Protein AF-L1LER2-F1 (afdb_monomer_lite)

Sequence (159 aa):
MSTLLSIFVILKSCSCINPGQDPVTRKNVEQKVKEQAPLRLEEPGTCLYPRTPVTMDVLNLDPYWFEAKNLRSGLIDPKPDCFVLKVVCGNDTLWESVNGWECTHAFFHCSEMRKLVVIGVERAKRGFYKALLKQQGERWKEIPMINVDTLAFEIDREQ

Foldseek 3Di:
DDPPPPPPPPPVPPPPDDDDDDDDDDDDDPDDDDPDDDDDDDDPDDPPAAAAEDEAALQDGDPVFWDFPDSAWTKIAGDPRHWYQWYHHVPRTPDGDDPQKTFGIKTWHDDPFKIKIKTWIDDDPDIDIWIWMDGVPGDIDTDDPVCRVVVNVVRVVRD

Secondary structure (DSSP, 8-state):
-----------------------------------PPP----------SPPEEEEEETTS--TTTEEES-SSEEEEEE-TTEEEEEEEETTEEEEE--TT-EEEEEEEEE-SSEEEEEEEEEETTEEEEEEEEEETTSPPEEE-GGGHHHHHHHHHTT-

Structure (mmCIF, N/CA/C/O backbone):
data_AF-L1LER2-F1
#
_entry.id   AF-L1LER2-F1
#
loop_
_atom_site.group_PDB
_atom_site.id
_atom_site.type_symbol
_atom_site.label_atom_id
_atom_site.label_alt_id
_atom_site.label_comp_id
_atom_site.label_asym_id
_atom_site.label_entity_id
_atom_site.label_seq_id
_atom_site.pdbx_PDB_ins_code
_atom_site.Cartn_x
_atom_site.Cartn_y
_atom_site.Cartn_z
_atom_site.occupancy
_atom_site.B_iso_or_equiv
_atom_site.auth_seq_id
_atom_site.auth_comp_id
_atom_site.auth_asym_id
_atom_site.auth_atom_id
_atom_site.pdbx_PDB_model_num
ATOM 1 N N . MET A 1 1 ? 6.893 2.617 28.656 1.00 38.22 1 MET A N 1
ATOM 2 C CA . MET A 1 1 ? 7.771 3.624 28.024 1.00 38.22 1 MET A CA 1
ATOM 3 C C . MET A 1 1 ? 7.503 3.546 26.534 1.00 38.22 1 MET A C 1
ATOM 5 O O . MET A 1 1 ? 7.841 2.536 25.939 1.00 38.22 1 MET A O 1
ATOM 9 N N . SER A 1 2 ? 6.766 4.512 25.985 1.00 37.44 2 SER A N 1
ATOM 10 C CA . SER A 1 2 ? 6.355 4.503 24.578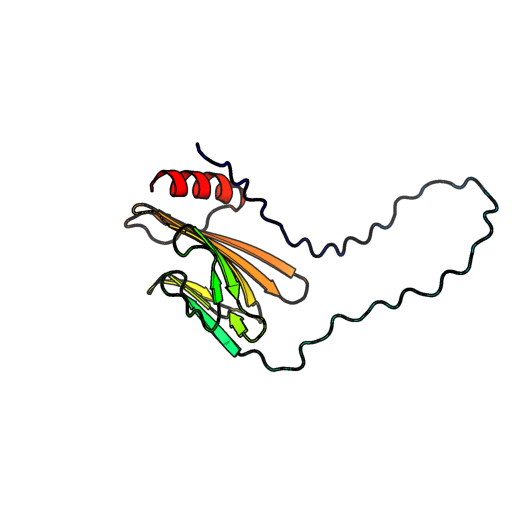 1.00 37.44 2 SER A CA 1
ATOM 11 C C . SER A 1 2 ? 7.450 5.168 23.752 1.00 37.44 2 SER A C 1
ATOM 13 O O . SER A 1 2 ? 7.681 6.371 23.881 1.00 37.44 2 SER A O 1
ATOM 15 N N . THR A 1 3 ? 8.194 4.379 22.986 1.00 46.62 3 THR A N 1
ATOM 16 C CA . THR A 1 3 ? 9.132 4.881 21.985 1.00 46.62 3 THR A CA 1
ATOM 17 C C . THR A 1 3 ? 8.312 5.551 20.889 1.00 46.62 3 THR A C 1
ATOM 19 O O . THR A 1 3 ? 7.648 4.875 20.111 1.00 46.62 3 THR A O 1
ATOM 22 N N . LEU A 1 4 ? 8.339 6.886 20.850 1.00 40.03 4 LEU A N 1
ATOM 23 C CA . LEU A 1 4 ? 7.879 7.689 19.719 1.00 40.03 4 LEU A CA 1
ATOM 24 C C . LEU A 1 4 ? 8.687 7.275 18.481 1.00 40.03 4 LEU A C 1
ATOM 26 O O . LEU A 1 4 ? 9.753 7.825 18.209 1.00 40.03 4 LEU A O 1
ATOM 30 N N . LEU A 1 5 ? 8.203 6.273 17.743 1.00 43.12 5 LEU A N 1
ATOM 31 C CA . LEU A 1 5 ? 8.598 6.081 16.357 1.00 43.12 5 LEU A CA 1
ATOM 32 C C . LEU A 1 5 ? 7.976 7.249 15.594 1.00 43.12 5 LEU A C 1
ATOM 34 O O . LEU A 1 5 ? 6.832 7.183 15.154 1.00 43.12 5 LEU A O 1
ATOM 38 N N . SER A 1 6 ? 8.720 8.350 15.470 1.00 41.28 6 SER A N 1
ATOM 39 C CA . SER A 1 6 ? 8.474 9.285 14.382 1.00 41.28 6 SER A CA 1
ATOM 40 C C . SER A 1 6 ? 8.514 8.456 13.108 1.00 41.28 6 SER A C 1
ATOM 42 O O . SER A 1 6 ? 9.582 7.972 12.722 1.00 41.28 6 SER A O 1
ATOM 44 N N . ILE A 1 7 ? 7.353 8.262 12.483 1.00 48.25 7 ILE A N 1
ATOM 45 C CA . ILE A 1 7 ? 7.252 7.813 11.102 1.00 48.25 7 ILE A CA 1
ATOM 46 C C . ILE A 1 7 ? 7.857 8.958 10.292 1.00 48.25 7 ILE A C 1
ATOM 48 O O . ILE A 1 7 ? 7.176 9.827 9.762 1.00 48.25 7 ILE A O 1
ATOM 52 N N . PHE A 1 8 ? 9.188 9.004 10.239 1.00 41.62 8 PHE A N 1
ATOM 53 C CA . PHE A 1 8 ? 9.858 9.563 9.092 1.00 41.62 8 PHE A CA 1
ATOM 54 C C . PHE A 1 8 ? 9.413 8.654 7.961 1.00 41.62 8 PHE A C 1
ATOM 56 O O . PHE A 1 8 ? 10.000 7.596 7.725 1.00 41.62 8 PHE A O 1
ATOM 63 N N . VAL A 1 9 ? 8.338 9.053 7.282 1.00 44.91 9 VAL A N 1
ATOM 64 C CA . VAL A 1 9 ? 8.204 8.756 5.869 1.00 44.91 9 VAL A CA 1
ATOM 65 C C . VAL A 1 9 ? 9.490 9.324 5.296 1.00 44.91 9 VAL A C 1
ATOM 67 O O . VAL A 1 9 ? 9.610 10.521 5.037 1.00 44.91 9 VAL A O 1
ATOM 70 N N . ILE A 1 10 ? 10.515 8.475 5.205 1.00 45.03 10 ILE A N 1
ATOM 71 C CA . ILE A 1 10 ? 11.624 8.707 4.309 1.00 45.03 10 ILE A CA 1
ATOM 72 C C . ILE A 1 10 ? 10.927 8.609 2.966 1.00 45.03 10 ILE A C 1
ATOM 74 O O . ILE A 1 10 ? 10.865 7.548 2.351 1.00 45.03 10 ILE A O 1
ATOM 78 N N . LEU A 1 11 ? 10.320 9.725 2.551 1.00 41.91 11 LEU A N 1
ATOM 79 C CA . LEU A 1 11 ? 10.159 10.034 1.158 1.00 41.91 11 LEU A CA 1
ATOM 80 C C . LEU A 1 11 ? 11.560 9.764 0.644 1.00 41.91 11 LEU A C 1
ATOM 82 O O . LEU A 1 11 ? 12.496 10.500 0.964 1.00 41.91 11 LEU A O 1
ATOM 86 N N . LYS A 1 12 ? 11.732 8.640 -0.051 1.00 42.88 12 LYS A N 1
ATOM 87 C CA . LYS A 1 12 ? 12.837 8.469 -0.974 1.00 42.88 12 LYS A CA 1
ATOM 88 C C . LYS A 1 12 ? 12.586 9.566 -1.998 1.00 42.88 12 LYS A C 1
ATOM 90 O O . LYS A 1 12 ? 11.993 9.357 -3.048 1.00 42.88 12 LYS A O 1
ATOM 95 N N . SER A 1 13 ? 12.942 10.790 -1.632 1.00 36.41 13 SER A N 1
ATOM 96 C CA . SER A 1 13 ? 13.083 11.899 -2.528 1.00 36.41 13 SER A CA 1
ATOM 97 C C . SER A 1 13 ? 14.235 11.457 -3.405 1.00 36.41 13 SER A C 1
ATOM 99 O O . SER A 1 13 ? 15.410 11.629 -3.075 1.00 36.41 13 SER A O 1
ATOM 101 N N . CYS A 1 14 ? 13.890 10.807 -4.517 1.00 37.47 14 CYS A N 1
ATOM 102 C CA . CYS A 1 14 ? 14.722 10.821 -5.702 1.00 37.47 14 CYS A CA 1
ATOM 103 C C . CYS A 1 14 ? 14.949 12.301 -6.002 1.00 37.47 14 CYS A C 1
ATOM 105 O O . CYS A 1 14 ? 14.143 12.973 -6.642 1.00 37.47 14 CYS A O 1
ATOM 107 N N . SER A 1 15 ? 16.007 12.833 -5.401 1.00 37.62 15 SER A N 1
ATOM 108 C CA . SER A 1 15 ? 16.349 14.239 -5.400 1.00 37.62 15 SER A CA 1
ATOM 109 C C . SER A 1 15 ? 17.008 14.521 -6.736 1.00 37.62 15 SER A C 1
ATOM 111 O O . SER A 1 15 ? 18.217 14.678 -6.826 1.00 37.62 15 SER A O 1
ATOM 113 N N . CYS A 1 16 ? 16.212 14.548 -7.799 1.00 41.38 16 CYS A N 1
ATOM 114 C CA . CYS A 1 16 ? 16.599 15.174 -9.054 1.00 41.38 16 CYS A CA 1
ATOM 115 C C . CYS A 1 16 ? 16.087 16.621 -9.052 1.00 41.38 16 CYS A C 1
ATOM 117 O O . CYS A 1 16 ? 15.368 17.033 -9.958 1.00 41.38 16 CYS A O 1
ATOM 119 N N . ILE A 1 17 ? 16.405 17.389 -8.005 1.00 39.50 17 ILE A N 1
ATOM 120 C CA . ILE A 1 17 ? 16.254 18.844 -8.042 1.00 39.50 17 ILE A CA 1
ATOM 121 C C . ILE A 1 17 ? 17.505 19.359 -8.744 1.00 39.50 17 ILE A C 1
ATOM 123 O O . ILE A 1 17 ? 18.597 19.284 -8.191 1.00 39.50 17 ILE A O 1
ATOM 127 N N . ASN A 1 18 ? 17.347 19.850 -9.971 1.00 49.72 18 ASN A N 1
ATOM 128 C CA . ASN A 1 18 ? 18.333 20.716 -10.605 1.00 49.72 18 ASN A CA 1
ATOM 129 C C . ASN A 1 18 ? 18.028 22.154 -10.163 1.00 49.72 18 ASN A C 1
ATOM 131 O O . ASN A 1 18 ? 17.054 22.725 -10.660 1.00 49.72 18 ASN A O 1
ATOM 135 N N . PRO A 1 19 ? 18.800 22.759 -9.244 1.00 43.44 19 PRO A N 1
ATOM 136 C CA . PRO A 1 19 ? 18.673 24.177 -8.969 1.00 43.44 19 PRO A CA 1
ATOM 137 C C . PRO A 1 19 ? 19.371 24.955 -10.087 1.00 43.44 19 PRO A C 1
ATOM 139 O O . PRO A 1 19 ? 20.596 25.015 -10.169 1.00 43.44 19 PRO A O 1
ATOM 142 N N . GLY A 1 20 ? 18.582 25.569 -10.955 1.00 44.81 20 GLY A N 1
ATOM 143 C CA . GLY A 1 20 ? 19.045 26.623 -11.846 1.00 44.81 20 GLY A CA 1
ATOM 144 C C . GLY A 1 20 ? 17.855 27.490 -12.232 1.00 44.81 20 GLY A C 1
ATOM 145 O O . GLY A 1 20 ? 16.823 26.950 -12.603 1.00 44.81 20 GLY A O 1
ATOM 146 N N . GLN A 1 21 ? 17.875 28.813 -12.142 1.00 45.72 21 GLN A N 1
ATOM 147 C CA . GLN A 1 21 ? 18.892 29.796 -11.774 1.00 45.72 21 GLN A CA 1
ATOM 148 C C . GLN A 1 21 ? 18.109 31.066 -11.406 1.00 45.72 21 GLN A C 1
ATOM 150 O O . GLN A 1 21 ? 17.166 31.392 -12.121 1.00 45.72 21 GLN A O 1
ATOM 155 N N . ASP A 1 22 ? 18.542 31.812 -10.390 1.00 52.53 22 ASP A N 1
ATOM 156 C CA . ASP A 1 22 ? 18.275 33.254 -10.329 1.00 52.53 22 ASP A CA 1
ATOM 157 C C . ASP A 1 22 ? 19.588 34.026 -10.551 1.00 52.53 22 ASP A C 1
ATOM 159 O O . ASP A 1 22 ? 20.667 33.540 -10.185 1.00 52.53 22 ASP A O 1
ATOM 163 N N . PRO A 1 23 ? 19.533 35.210 -11.187 1.00 61.88 23 PRO A N 1
ATOM 164 C CA . PRO A 1 23 ? 20.710 35.923 -11.661 1.00 61.88 23 PRO A CA 1
ATOM 165 C C . PRO A 1 23 ? 21.366 36.712 -10.524 1.00 61.88 23 PRO A C 1
ATOM 167 O O . PRO A 1 23 ? 20.845 37.737 -10.087 1.00 61.88 23 PRO A O 1
ATOM 170 N N . VAL A 1 24 ? 22.549 36.282 -10.075 1.00 51.16 24 VAL A N 1
ATOM 171 C CA . VAL A 1 24 ? 23.385 37.083 -9.168 1.00 51.16 24 VAL A CA 1
ATOM 172 C C . VAL A 1 24 ? 24.582 37.668 -9.908 1.00 51.16 24 VAL A C 1
ATOM 174 O O . VAL A 1 24 ? 25.400 36.988 -10.526 1.00 51.16 24 VAL A O 1
ATOM 177 N N . THR A 1 25 ? 24.621 38.990 -9.822 1.00 60.69 25 THR A N 1
ATOM 178 C CA . THR A 1 25 ? 25.538 39.951 -10.414 1.00 60.69 25 THR A CA 1
ATOM 179 C C . THR A 1 25 ? 27.011 39.688 -10.089 1.00 60.69 25 THR A C 1
ATOM 181 O O . THR A 1 25 ? 27.399 39.441 -8.948 1.00 60.69 25 THR A O 1
ATOM 184 N N . ARG A 1 26 ? 27.827 39.824 -11.141 1.00 57.91 26 ARG A N 1
ATOM 185 C CA . ARG A 1 26 ? 29.289 39.698 -11.203 1.00 57.91 26 ARG A CA 1
ATOM 186 C C . ARG A 1 26 ? 30.029 40.497 -10.122 1.00 57.91 26 ARG A C 1
ATOM 188 O O . ARG A 1 26 ? 29.925 41.721 -10.069 1.00 57.91 26 ARG A O 1
ATOM 195 N N . LYS A 1 27 ? 30.930 39.820 -9.407 1.00 63.12 27 LYS A N 1
ATOM 196 C CA . LYS A 1 27 ? 32.216 40.390 -8.981 1.00 63.12 27 LYS A CA 1
ATOM 197 C C . LYS A 1 27 ? 33.326 39.458 -9.460 1.00 63.12 27 LYS A C 1
ATOM 199 O O . LYS A 1 27 ? 33.307 38.267 -9.167 1.00 63.12 27 LYS A O 1
ATOM 204 N N . ASN A 1 28 ? 34.235 40.011 -10.258 1.00 61.78 28 ASN A N 1
ATOM 205 C CA . ASN A 1 28 ? 35.331 39.292 -10.896 1.00 61.78 28 ASN A CA 1
ATOM 206 C C . ASN A 1 28 ? 36.372 38.899 -9.843 1.00 61.78 28 ASN A C 1
ATOM 208 O O . ASN A 1 28 ? 37.055 39.761 -9.297 1.00 61.78 28 ASN A O 1
ATOM 212 N N . VAL A 1 29 ? 36.490 37.601 -9.583 1.00 66.75 29 VAL A N 1
ATOM 213 C CA . VAL A 1 29 ? 37.636 37.000 -8.902 1.00 66.75 29 VAL A CA 1
ATOM 214 C C . VAL A 1 29 ? 38.264 36.047 -9.911 1.00 66.75 29 VAL A C 1
ATOM 216 O O . VAL A 1 29 ? 37.622 35.090 -10.342 1.00 66.75 29 VAL A O 1
ATOM 219 N N . GLU A 1 30 ? 39.494 36.339 -10.335 1.00 67.56 30 GLU A N 1
ATOM 220 C CA . GLU A 1 30 ? 40.303 35.453 -11.176 1.00 67.56 30 GLU A CA 1
ATOM 221 C C . GLU A 1 30 ? 40.694 34.217 -10.364 1.00 67.56 30 GLU A C 1
ATOM 223 O O . GLU A 1 30 ? 41.739 34.148 -9.718 1.00 67.56 30 GLU A O 1
ATOM 228 N N . GLN A 1 31 ? 39.804 33.231 -10.359 1.00 62.84 31 GLN A N 1
ATOM 229 C CA . GLN A 1 31 ? 40.032 31.952 -9.717 1.00 62.84 31 GLN A CA 1
ATOM 230 C C . GLN A 1 31 ? 40.486 30.955 -10.781 1.00 62.84 31 GLN A C 1
ATOM 232 O O . GLN A 1 31 ? 39.763 30.633 -11.720 1.00 62.84 31 GLN A O 1
ATOM 237 N N . LYS A 1 32 ? 41.732 30.500 -10.638 1.00 70.06 32 LYS A N 1
ATOM 238 C CA . LYS A 1 32 ? 42.403 29.518 -11.492 1.00 70.06 32 LYS A CA 1
ATOM 239 C C . LYS A 1 32 ? 41.584 28.219 -11.512 1.00 70.06 32 LYS A C 1
ATOM 241 O O . LYS A 1 32 ? 41.638 27.433 -10.566 1.00 70.06 32 LYS A O 1
ATOM 246 N N . VAL A 1 33 ? 40.791 28.033 -12.567 1.00 60.03 33 VAL A N 1
ATOM 247 C CA . VAL A 1 33 ? 39.910 26.876 -12.761 1.00 60.03 33 VAL A CA 1
ATOM 248 C C . VAL A 1 33 ? 40.782 25.637 -12.945 1.00 60.03 33 VAL A C 1
ATOM 250 O O . VAL A 1 33 ? 41.446 25.474 -13.966 1.00 60.03 33 VAL A O 1
ATOM 253 N N . LYS A 1 34 ? 40.815 24.769 -11.929 1.00 69.62 34 LYS A N 1
ATOM 254 C CA . LYS A 1 34 ? 41.257 23.385 -12.108 1.00 69.62 34 LYS A CA 1
ATOM 255 C C . LYS A 1 34 ? 40.191 22.691 -12.944 1.00 69.62 34 LYS A C 1
ATOM 257 O O . LYS A 1 34 ? 39.053 22.570 -12.503 1.00 69.62 34 LYS A O 1
ATOM 262 N N . GLU A 1 35 ? 40.583 22.278 -14.139 1.00 76.75 35 GLU A N 1
ATOM 263 C CA . GLU A 1 35 ? 39.819 21.438 -15.053 1.00 76.75 35 GLU A CA 1
ATOM 264 C C . GLU A 1 35 ? 39.407 20.151 -14.321 1.00 76.75 35 GLU A C 1
ATOM 266 O O . GLU A 1 35 ? 40.195 19.224 -14.135 1.00 76.75 35 GLU A O 1
ATOM 271 N N . GLN A 1 36 ? 38.189 20.147 -13.779 1.00 70.12 36 GLN A N 1
ATOM 272 C CA . GLN A 1 36 ? 37.582 18.962 -13.191 1.00 70.12 36 GLN A CA 1
ATOM 273 C C . GLN A 1 36 ? 37.080 18.084 -14.331 1.00 70.12 36 GLN A C 1
ATOM 275 O O . GLN A 1 36 ? 36.296 18.529 -15.170 1.00 70.12 36 GLN A O 1
ATOM 280 N N . ALA A 1 37 ? 37.559 16.840 -14.355 1.00 76.31 37 ALA A N 1
ATOM 281 C CA . ALA A 1 37 ? 37.131 15.832 -15.310 1.00 76.31 37 ALA A CA 1
ATOM 282 C C . ALA A 1 37 ? 35.590 15.713 -15.312 1.00 76.31 37 ALA A C 1
ATOM 284 O O . ALA A 1 37 ? 34.986 15.751 -14.235 1.00 76.31 37 ALA A O 1
ATOM 285 N N . PRO A 1 38 ? 34.946 15.561 -16.485 1.00 74.69 38 PRO A N 1
ATOM 286 C CA . PRO A 1 38 ? 33.496 15.452 -16.583 1.00 74.69 38 PRO A CA 1
ATOM 287 C C . PRO A 1 38 ? 32.984 14.304 -15.709 1.00 74.69 38 PRO A C 1
ATOM 289 O O . PRO A 1 38 ? 33.348 13.146 -15.925 1.00 74.69 38 PRO A O 1
ATOM 292 N N . LEU A 1 39 ? 32.134 14.621 -14.729 1.00 74.31 39 LEU A N 1
ATOM 293 C CA . LEU A 1 39 ? 31.363 13.616 -14.004 1.00 74.31 39 LEU A CA 1
ATOM 294 C C . LEU A 1 39 ? 30.49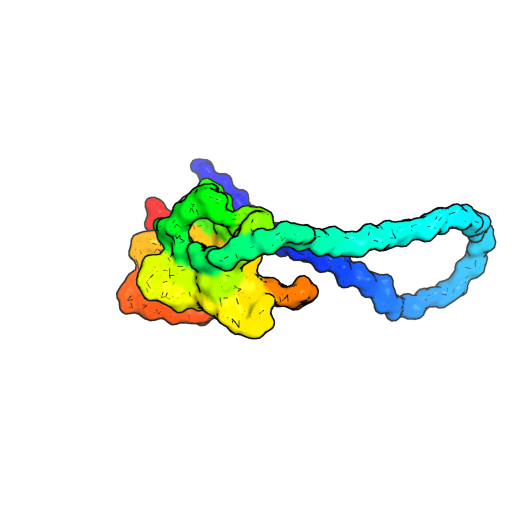4 12.875 -15.026 1.00 74.31 39 LEU A C 1
ATOM 296 O O . LEU A 1 39 ? 29.545 13.436 -15.573 1.00 74.31 39 LEU A O 1
ATOM 300 N N . ARG A 1 40 ? 30.842 11.618 -15.314 1.00 69.31 40 ARG A N 1
ATOM 301 C CA . ARG A 1 40 ? 29.991 10.725 -16.099 1.00 69.3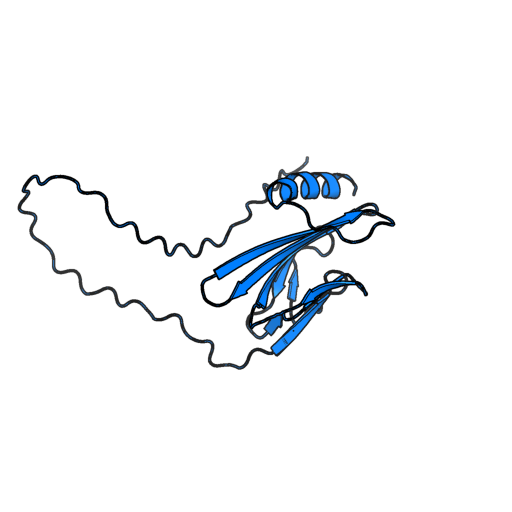1 40 ARG A CA 1
ATOM 302 C C . ARG A 1 40 ? 28.724 10.468 -15.284 1.00 69.31 40 ARG A C 1
ATOM 304 O O . ARG A 1 40 ? 28.800 9.869 -14.216 1.00 69.31 40 ARG A O 1
ATOM 311 N N . LEU A 1 41 ? 27.579 10.950 -15.769 1.00 75.81 41 LEU A N 1
ATOM 312 C CA . LEU A 1 41 ? 26.279 10.484 -15.295 1.00 75.81 41 LEU A CA 1
ATOM 313 C C . LEU A 1 41 ? 26.201 8.996 -15.643 1.00 75.81 41 LEU A C 1
ATOM 315 O O . LEU A 1 41 ? 26.149 8.650 -16.822 1.00 75.81 41 LEU A O 1
ATOM 319 N N . GLU A 1 42 ? 26.238 8.124 -14.641 1.00 71.38 42 GLU A N 1
ATOM 320 C CA . GLU A 1 42 ? 25.908 6.722 -14.870 1.00 71.38 42 GLU A CA 1
ATOM 321 C C . GLU A 1 42 ? 24.419 6.659 -15.201 1.00 71.38 42 GLU A C 1
ATOM 323 O O . GLU A 1 42 ? 23.570 7.060 -14.398 1.00 71.38 42 GLU A O 1
ATOM 328 N N . GLU A 1 43 ? 24.100 6.251 -16.430 1.00 71.38 43 GLU A N 1
ATOM 329 C CA . GLU A 1 43 ? 22.711 6.068 -16.822 1.00 71.38 43 GLU A CA 1
ATOM 330 C C . GLU A 1 43 ? 22.080 5.014 -15.903 1.00 71.38 43 GLU A C 1
ATOM 332 O O . GLU A 1 43 ? 22.717 3.994 -15.624 1.00 71.38 43 GLU A O 1
ATOM 337 N N . PRO A 1 44 ? 20.858 5.253 -15.392 1.00 66.44 44 PRO A N 1
ATOM 338 C CA . PRO A 1 44 ? 20.205 4.333 -14.475 1.00 66.44 44 PRO A CA 1
ATOM 339 C C . PRO A 1 44 ? 20.123 2.957 -15.132 1.00 66.44 44 PRO A C 1
ATOM 341 O O . PRO A 1 44 ? 19.421 2.781 -16.130 1.00 66.44 44 PRO A O 1
ATOM 344 N N . GLY A 1 45 ? 20.882 2.004 -14.583 1.00 64.19 45 GLY A N 1
ATOM 345 C CA . GLY A 1 45 ? 20.980 0.649 -15.104 1.00 64.19 45 GLY A CA 1
ATOM 346 C C . GLY A 1 45 ? 19.588 0.050 -15.241 1.00 64.19 45 GLY A C 1
ATOM 347 O O . GLY A 1 45 ? 18.884 -0.153 -14.252 1.00 64.19 45 GLY A O 1
ATOM 348 N N . THR A 1 46 ? 19.170 -0.202 -16.477 1.00 63.00 46 THR A N 1
ATOM 349 C CA . THR A 1 46 ? 17.944 -0.945 -16.750 1.00 63.00 46 THR A CA 1
ATOM 350 C C . THR A 1 46 ? 18.141 -2.359 -16.221 1.00 63.00 46 THR A C 1
ATOM 352 O O . THR A 1 46 ? 19.123 -3.025 -16.548 1.00 63.00 46 THR A O 1
ATOM 355 N N . CYS A 1 47 ? 17.234 -2.816 -15.355 1.00 63.75 47 CYS A N 1
ATOM 356 C CA . CYS A 1 47 ? 17.282 -4.185 -14.861 1.00 63.75 47 CYS A CA 1
ATOM 357 C C . CYS A 1 47 ? 17.044 -5.116 -16.059 1.00 63.75 47 CYS A C 1
ATOM 359 O O . CYS A 1 47 ? 15.968 -5.103 -16.652 1.00 63.75 47 CYS A O 1
ATOM 361 N N . LEU A 1 48 ? 18.077 -5.862 -16.459 1.00 72.75 48 LEU A N 1
ATOM 362 C CA . LEU A 1 48 ? 18.070 -6.699 -17.667 1.00 72.75 48 LEU A CA 1
ATOM 363 C C . LEU A 1 48 ? 17.212 -7.964 -17.520 1.00 72.75 48 LEU A C 1
ATOM 365 O O . LEU A 1 48 ? 17.029 -8.697 -18.491 1.00 72.75 48 LEU A O 1
ATOM 369 N N . TYR A 1 49 ? 16.693 -8.229 -16.320 1.00 80.38 49 TYR A N 1
ATOM 370 C CA . TYR A 1 49 ? 15.878 -9.401 -16.040 1.00 80.38 49 TYR A CA 1
ATOM 371 C C . TYR A 1 49 ? 14.389 -9.048 -16.074 1.00 80.38 49 TYR A C 1
ATOM 373 O O . TYR A 1 49 ? 13.983 -8.038 -15.490 1.00 80.38 49 TYR A O 1
ATOM 381 N N . PRO A 1 50 ? 13.555 -9.876 -16.727 1.00 89.50 50 PRO A N 1
ATOM 382 C CA . PRO A 1 50 ? 12.113 -9.710 -16.663 1.00 89.50 50 PRO A CA 1
ATOM 383 C C . PRO A 1 50 ? 11.655 -9.855 -15.208 1.00 89.50 50 PRO A C 1
ATOM 385 O O . PRO A 1 50 ? 11.950 -10.854 -14.555 1.00 89.50 50 PRO A O 1
ATOM 388 N N . ARG A 1 51 ? 10.943 -8.847 -14.698 1.00 94.62 51 ARG A N 1
ATOM 389 C CA . ARG A 1 51 ? 10.316 -8.902 -13.372 1.00 94.62 51 ARG A CA 1
ATOM 390 C C . ARG A 1 51 ? 9.010 -9.696 -13.456 1.00 94.62 51 ARG A C 1
ATOM 392 O O . ARG A 1 51 ? 8.347 -9.690 -14.493 1.00 94.62 51 ARG A O 1
ATOM 399 N N . THR A 1 52 ? 8.624 -10.350 -12.366 1.00 96.75 52 THR A N 1
ATOM 400 C CA . THR A 1 52 ? 7.376 -11.125 -12.286 1.00 96.75 52 THR A CA 1
ATOM 401 C C . THR A 1 52 ? 6.213 -10.240 -11.816 1.00 96.75 52 THR A C 1
ATOM 403 O O . THR A 1 52 ? 6.346 -9.586 -10.779 1.00 96.75 52 THR A O 1
ATOM 406 N N . PRO A 1 53 ? 5.070 -10.198 -12.528 1.00 97.50 53 PRO A N 1
ATOM 407 C CA . PRO A 1 53 ? 3.886 -9.487 -12.055 1.00 97.50 53 PRO A CA 1
ATOM 408 C C . PRO A 1 53 ? 3.256 -10.215 -10.865 1.00 97.50 53 PRO A C 1
ATOM 410 O O . PRO A 1 53 ? 2.982 -11.412 -10.946 1.00 97.50 53 PRO A O 1
ATOM 413 N N . VAL A 1 54 ? 2.969 -9.491 -9.784 1.00 98.38 54 VAL A N 1
ATOM 414 C CA . VAL A 1 54 ? 2.375 -10.059 -8.564 1.00 98.38 54 VAL A CA 1
ATOM 415 C C . VAL A 1 54 ? 1.194 -9.234 -8.044 1.00 98.38 54 VAL A C 1
ATOM 417 O O . VAL A 1 54 ? 1.030 -8.052 -8.364 1.00 98.38 54 VAL A O 1
ATOM 420 N N . THR A 1 55 ? 0.360 -9.880 -7.224 1.00 98.56 55 THR A N 1
ATOM 421 C CA . THR A 1 55 ? -0.683 -9.231 -6.417 1.00 98.56 55 THR A CA 1
ATOM 422 C C . THR A 1 55 ? -0.212 -9.155 -4.969 1.00 98.56 55 THR A C 1
ATOM 424 O O . THR A 1 55 ? 0.195 -10.165 -4.403 1.00 98.56 55 THR A O 1
ATOM 427 N N . MET A 1 56 ? -0.279 -7.970 -4.369 1.00 98.44 56 MET A N 1
ATOM 428 C CA . MET A 1 56 ? 0.023 -7.751 -2.957 1.00 98.44 56 MET A CA 1
ATOM 429 C C . MET A 1 56 ? -1.264 -7.868 -2.135 1.00 98.44 56 MET A C 1
ATOM 431 O O . MET A 1 56 ? -2.101 -6.967 -2.179 1.00 98.44 56 MET A O 1
ATOM 435 N N . ASP A 1 57 ? -1.423 -8.960 -1.386 1.00 98.12 57 ASP A N 1
ATOM 436 C CA . ASP A 1 57 ? -2.470 -9.084 -0.365 1.00 98.12 57 ASP A CA 1
ATOM 437 C C . ASP A 1 57 ? -1.924 -8.634 0.989 1.00 98.12 57 ASP A C 1
ATOM 439 O O . ASP A 1 57 ? -1.134 -9.334 1.621 1.00 98.12 57 ASP A O 1
ATOM 443 N N . VAL A 1 58 ? -2.351 -7.456 1.446 1.00 97.25 58 VAL A N 1
ATOM 444 C CA . VAL A 1 58 ? -1.822 -6.843 2.676 1.00 97.25 58 VAL A CA 1
ATOM 445 C C . VAL A 1 58 ? -2.179 -7.623 3.949 1.00 97.25 58 VAL A C 1
ATOM 447 O O . VAL A 1 58 ? -1.589 -7.364 4.992 1.00 97.25 58 VAL A O 1
ATOM 450 N N . LEU A 1 59 ? -3.126 -8.571 3.888 1.00 95.75 59 LEU A N 1
ATOM 451 C CA . LEU A 1 59 ? -3.462 -9.454 5.014 1.00 95.75 59 LEU A CA 1
ATOM 452 C C . LEU A 1 59 ? -2.747 -10.808 4.960 1.00 95.75 59 LEU A C 1
ATOM 454 O O . LEU A 1 59 ? -2.652 -11.479 5.987 1.00 95.75 59 LEU A O 1
ATOM 458 N N . ASN A 1 60 ? -2.276 -11.220 3.784 1.00 96.50 60 ASN A N 1
ATOM 459 C CA . ASN A 1 60 ? -1.681 -12.531 3.552 1.00 96.50 60 ASN A CA 1
ATOM 460 C C . ASN A 1 60 ? -0.503 -12.416 2.577 1.00 96.50 60 ASN A C 1
ATOM 462 O O . ASN A 1 60 ? -0.564 -12.867 1.432 1.00 96.50 60 ASN A O 1
ATOM 466 N N . LEU A 1 61 ? 0.559 -11.755 3.035 1.00 96.81 61 LEU A N 1
ATOM 467 C CA . LEU A 1 61 ? 1.747 -11.517 2.225 1.00 96.81 61 LEU A CA 1
ATOM 468 C C . LEU A 1 61 ? 2.500 -12.817 1.954 1.00 96.81 61 LEU A C 1
ATOM 470 O O . LEU A 1 61 ? 2.830 -13.560 2.877 1.00 96.81 61 LEU A O 1
ATOM 474 N N . ASP A 1 62 ? 2.846 -13.031 0.688 1.00 97.31 62 ASP A N 1
ATOM 475 C CA . ASP A 1 62 ? 3.785 -14.075 0.299 1.00 97.31 62 ASP A CA 1
ATOM 476 C C . ASP A 1 62 ? 5.228 -13.608 0.591 1.00 97.31 62 ASP A C 1
ATOM 478 O O . ASP A 1 62 ? 5.723 -12.695 -0.083 1.00 97.31 62 ASP A O 1
ATOM 482 N N . PRO A 1 63 ? 5.935 -14.211 1.569 1.00 96.62 63 PRO A N 1
ATOM 483 C CA . PRO A 1 63 ? 7.297 -13.809 1.924 1.00 96.62 63 PRO A CA 1
ATOM 484 C C . PRO A 1 63 ? 8.311 -14.094 0.807 1.00 96.62 63 PRO A C 1
ATOM 486 O O . PRO A 1 63 ? 9.453 -13.627 0.868 1.00 96.62 63 PRO A O 1
ATOM 489 N N . TYR A 1 64 ? 7.931 -14.862 -0.220 1.00 97.50 64 TYR A N 1
ATOM 490 C CA . TYR A 1 64 ? 8.746 -15.021 -1.413 1.00 97.50 64 TYR A CA 1
ATOM 491 C C . TYR A 1 64 ? 8.849 -13.704 -2.193 1.00 97.50 64 TYR A C 1
ATOM 493 O O . TYR A 1 64 ? 9.955 -13.351 -2.594 1.00 97.50 64 TYR A O 1
ATOM 501 N N . TRP A 1 65 ? 7.761 -12.933 -2.296 1.00 97.81 65 TRP A N 1
ATOM 502 C CA . TRP A 1 65 ? 7.686 -11.704 -3.099 1.00 97.81 65 TRP A CA 1
ATOM 503 C C . TRP A 1 65 ? 7.839 -10.403 -2.304 1.00 97.81 65 TRP A C 1
ATOM 505 O O . TRP A 1 65 ? 8.214 -9.382 -2.881 1.00 97.81 65 TRP A O 1
ATOM 515 N N . PHE A 1 66 ? 7.559 -10.420 -0.999 1.00 97.75 66 PHE A N 1
ATOM 516 C CA . PHE A 1 66 ? 7.467 -9.201 -0.191 1.00 97.75 66 PHE A CA 1
ATOM 517 C C . PHE A 1 66 ? 8.335 -9.248 1.065 1.00 97.75 66 PHE A C 1
ATOM 519 O O . PHE A 1 66 ? 8.516 -10.297 1.684 1.00 97.75 66 PHE A O 1
ATOM 526 N N . GLU A 1 67 ? 8.825 -8.079 1.468 1.00 96.62 67 GLU A N 1
ATOM 527 C CA . GLU A 1 67 ? 9.439 -7.834 2.768 1.00 96.62 67 GLU A CA 1
ATOM 528 C C . GLU A 1 67 ? 8.504 -6.958 3.605 1.00 96.62 67 GLU A C 1
ATOM 530 O O . GLU A 1 67 ? 8.047 -5.909 3.155 1.00 96.62 67 GLU A O 1
ATOM 535 N N . ALA A 1 68 ? 8.206 -7.384 4.833 1.00 95.25 68 ALA A N 1
ATOM 536 C CA . ALA A 1 68 ? 7.393 -6.614 5.768 1.00 95.25 68 ALA A CA 1
ATOM 537 C C . ALA A 1 68 ? 7.997 -6.683 7.168 1.00 95.25 68 ALA A C 1
ATOM 539 O O . ALA A 1 68 ? 8.343 -7.759 7.658 1.00 95.25 68 ALA A O 1
ATOM 540 N N . LYS A 1 69 ? 8.107 -5.531 7.836 1.00 88.94 69 LYS A N 1
ATOM 541 C CA . LYS A 1 69 ? 8.634 -5.480 9.212 1.00 88.94 69 LYS A CA 1
ATOM 542 C C . LYS A 1 69 ? 7.630 -6.002 10.240 1.00 88.94 69 LYS A C 1
ATOM 544 O O . LYS A 1 69 ? 8.027 -6.618 11.223 1.00 88.94 69 LYS A O 1
ATOM 549 N N . ASN A 1 70 ? 6.344 -5.727 10.034 1.00 91.06 70 ASN A N 1
ATOM 550 C CA . ASN A 1 70 ? 5.257 -6.129 10.921 1.00 91.06 70 ASN A CA 1
ATOM 551 C C . ASN A 1 70 ? 3.946 -6.188 10.120 1.00 91.06 70 ASN A C 1
ATOM 553 O O . ASN A 1 70 ? 3.629 -5.271 9.368 1.00 91.06 70 ASN A O 1
ATOM 557 N N . LEU A 1 71 ? 3.200 -7.285 10.283 1.00 85.06 71 LEU A N 1
ATOM 558 C CA . LEU A 1 71 ? 1.975 -7.581 9.532 1.00 85.06 71 LEU A CA 1
ATOM 559 C C . LEU A 1 71 ? 0.747 -6.772 9.990 1.00 85.06 71 LEU A C 1
ATOM 561 O O . LEU A 1 71 ? -0.246 -6.720 9.273 1.00 85.06 71 LEU A O 1
ATOM 565 N N . ARG A 1 72 ? 0.781 -6.163 11.183 1.00 88.75 72 ARG A N 1
ATOM 566 C CA . ARG A 1 72 ? -0.318 -5.330 11.712 1.00 88.75 72 ARG A CA 1
ATOM 567 C C . ARG A 1 72 ? -0.119 -3.836 11.476 1.00 88.75 72 ARG A C 1
ATOM 569 O O . ARG A 1 72 ? -1.099 -3.102 11.398 1.00 88.75 72 ARG A O 1
ATOM 576 N N . SER A 1 73 ? 1.133 -3.396 11.428 1.00 92.06 73 SER A N 1
ATOM 577 C CA . SER A 1 73 ? 1.513 -1.990 11.295 1.00 92.06 73 SER A CA 1
ATOM 578 C C . SER A 1 73 ? 2.908 -1.918 10.686 1.00 92.06 73 SER A C 1
ATOM 580 O O . SER A 1 73 ? 3.876 -2.315 11.338 1.00 92.06 73 SER A O 1
ATOM 582 N N . GLY A 1 74 ? 3.042 -1.487 9.432 1.00 94.44 74 GLY A N 1
ATOM 583 C CA . GLY A 1 74 ? 4.358 -1.416 8.806 1.00 94.44 74 GLY A CA 1
ATOM 584 C C . GLY A 1 74 ? 4.390 -1.158 7.307 1.00 94.44 74 GLY A C 1
ATOM 585 O O . GLY A 1 74 ? 3.372 -1.127 6.617 1.00 94.44 74 GLY A O 1
ATOM 586 N N . LEU A 1 75 ? 5.622 -0.975 6.832 1.00 96.56 75 LEU A N 1
ATOM 587 C CA . LEU A 1 75 ? 5.982 -0.890 5.422 1.00 96.56 75 LEU A CA 1
ATOM 588 C C . LEU A 1 75 ? 6.084 -2.299 4.820 1.00 96.56 75 LEU A C 1
ATOM 590 O O . LEU A 1 75 ? 6.689 -3.188 5.429 1.00 96.56 75 LEU A O 1
ATOM 594 N N . ILE A 1 76 ? 5.501 -2.453 3.635 1.00 97.81 76 ILE A N 1
ATOM 595 C CA . ILE A 1 76 ? 5.534 -3.635 2.781 1.00 97.81 76 ILE A CA 1
ATOM 596 C C . ILE A 1 76 ? 6.238 -3.238 1.482 1.00 97.81 76 ILE A C 1
ATOM 598 O O . ILE A 1 76 ? 5.703 -2.443 0.701 1.00 97.81 76 ILE A O 1
ATOM 602 N N . ASP A 1 77 ? 7.407 -3.821 1.245 1.00 97.62 77 ASP A N 1
ATOM 603 C CA . ASP A 1 77 ? 8.232 -3.565 0.068 1.00 97.62 77 ASP A CA 1
ATOM 604 C C . ASP A 1 77 ? 8.249 -4.802 -0.854 1.00 97.62 77 ASP A C 1
ATOM 606 O O . ASP A 1 77 ? 8.525 -5.915 -0.393 1.00 97.62 77 ASP A O 1
ATOM 610 N N . PRO A 1 78 ? 7.953 -4.660 -2.159 1.00 97.50 78 PRO A N 1
ATOM 611 C CA . PRO A 1 78 ? 8.169 -5.713 -3.146 1.00 97.50 78 PRO A CA 1
ATOM 612 C C . PRO A 1 78 ? 9.664 -5.967 -3.350 1.00 97.50 78 PRO A C 1
ATOM 614 O O . PRO A 1 78 ? 10.461 -5.027 -3.422 1.00 97.50 78 PRO A O 1
ATOM 617 N N . LYS A 1 79 ? 10.051 -7.232 -3.513 1.00 96.94 79 LYS A N 1
ATOM 618 C CA . LYS A 1 79 ? 11.432 -7.585 -3.852 1.00 96.94 79 LYS A CA 1
ATOM 619 C C . LYS A 1 79 ? 11.804 -7.153 -5.280 1.00 96.94 79 LYS A C 1
ATOM 621 O O . LYS A 1 79 ? 10.920 -6.998 -6.128 1.00 96.94 79 LYS A O 1
ATOM 626 N N . PRO A 1 80 ? 13.107 -6.971 -5.585 1.00 94.69 80 PRO A N 1
ATOM 627 C CA . PRO A 1 80 ? 13.560 -6.410 -6.866 1.00 94.69 80 PRO A CA 1
ATOM 628 C C . PRO A 1 80 ? 13.151 -7.199 -8.121 1.00 94.69 80 PRO A C 1
ATOM 630 O O . PRO A 1 80 ? 13.091 -6.636 -9.215 1.00 94.69 80 PRO A O 1
ATOM 633 N N . ASP A 1 81 ? 12.882 -8.494 -7.977 1.00 95.38 81 ASP A N 1
ATOM 634 C CA . ASP A 1 81 ? 12.535 -9.442 -9.038 1.00 95.38 81 ASP A CA 1
ATOM 635 C C . ASP A 1 81 ? 11.036 -9.480 -9.376 1.00 95.38 81 ASP A C 1
ATOM 637 O O . ASP A 1 81 ? 10.631 -10.147 -10.333 1.00 95.38 81 ASP A O 1
ATOM 641 N N . CYS A 1 82 ? 10.204 -8.731 -8.651 1.00 96.62 82 CYS A N 1
ATOM 642 C CA . CYS A 1 82 ? 8.768 -8.644 -8.896 1.00 96.62 82 CYS A CA 1
ATOM 643 C C . CYS A 1 82 ? 8.289 -7.200 -9.043 1.00 96.62 82 CYS A C 1
ATOM 645 O O . CYS A 1 82 ? 8.989 -6.256 -8.676 1.00 96.62 82 CYS A O 1
ATOM 647 N N . PHE A 1 83 ? 7.093 -7.021 -9.599 1.00 96.06 83 PHE A N 1
ATOM 648 C CA . PHE A 1 83 ? 6.383 -5.744 -9.634 1.00 96.06 83 PHE A CA 1
ATOM 649 C C . PHE A 1 83 ? 4.902 -5.943 -9.340 1.00 96.06 83 PHE A C 1
ATOM 651 O O . PHE A 1 83 ? 4.300 -6.944 -9.727 1.00 96.06 83 PHE A O 1
ATOM 658 N N . VAL A 1 84 ? 4.303 -4.980 -8.646 1.00 98.19 84 VAL A N 1
ATOM 659 C CA . VAL A 1 84 ? 2.948 -5.124 -8.114 1.00 98.19 84 VAL A CA 1
ATOM 660 C C . VAL A 1 84 ? 1.952 -4.461 -9.050 1.00 98.19 84 VAL A C 1
ATOM 662 O O . VAL A 1 84 ? 1.923 -3.236 -9.182 1.00 98.19 84 VAL A O 1
ATOM 665 N N . LEU A 1 85 ? 1.105 -5.283 -9.671 1.00 98.06 85 LEU A N 1
ATOM 666 C CA . LEU A 1 85 ? 0.021 -4.824 -10.543 1.00 98.06 85 LEU A CA 1
ATOM 667 C C . LEU A 1 85 ? -1.298 -4.634 -9.801 1.00 98.06 85 LEU A C 1
ATOM 669 O O . LEU A 1 85 ? -2.207 -4.002 -10.329 1.00 98.06 85 LEU A O 1
ATOM 673 N N . LYS A 1 86 ? -1.433 -5.187 -8.598 1.00 98.50 86 LYS A N 1
ATOM 674 C CA . LYS A 1 86 ? -2.682 -5.143 -7.845 1.00 98.50 86 LYS A CA 1
ATOM 675 C C . LYS A 1 86 ? -2.408 -5.184 -6.353 1.00 98.50 86 LYS A C 1
ATOM 677 O O . LYS A 1 86 ? -1.569 -5.962 -5.907 1.00 98.50 86 LYS A O 1
ATOM 682 N N . VAL A 1 87 ? -3.132 -4.369 -5.594 1.00 98.69 87 VAL A N 1
ATOM 683 C CA . VAL A 1 87 ? -3.119 -4.378 -4.129 1.00 98.69 87 VAL A CA 1
ATOM 684 C C . VAL A 1 87 ? -4.517 -4.732 -3.646 1.00 98.69 87 VAL A C 1
ATOM 686 O O . VAL A 1 87 ? -5.502 -4.092 -4.032 1.00 98.69 87 VAL A O 1
ATOM 689 N N . VAL A 1 88 ? -4.608 -5.757 -2.806 1.00 98.62 88 VAL A N 1
ATOM 690 C CA . VAL A 1 88 ? -5.859 -6.265 -2.241 1.00 98.62 88 VAL A CA 1
ATOM 691 C C . VAL A 1 88 ? -5.772 -6.337 -0.719 1.00 98.62 88 VAL A C 1
ATOM 693 O O . VAL A 1 88 ? -4.687 -6.372 -0.143 1.00 98.62 88 VAL A O 1
ATOM 696 N N . CYS A 1 89 ? -6.929 -6.344 -0.064 1.00 97.50 89 CYS A N 1
ATOM 697 C CA . CYS A 1 89 ? -7.059 -6.632 1.361 1.00 97.50 89 CYS A CA 1
ATOM 698 C C . CYS A 1 89 ? -8.131 -7.709 1.527 1.00 97.50 89 CYS A C 1
ATOM 700 O O . CYS A 1 89 ? -9.332 -7.413 1.542 1.00 97.50 89 CYS A O 1
ATOM 702 N N . GLY A 1 90 ? -7.697 -8.973 1.577 1.00 96.00 90 GLY A N 1
ATOM 703 C CA . GLY A 1 90 ? -8.597 -10.112 1.411 1.00 96.00 90 GLY A CA 1
ATOM 704 C C . GLY A 1 90 ? -9.288 -10.064 0.044 1.00 96.00 90 GLY A C 1
ATOM 705 O O . GLY A 1 90 ? -8.632 -10.007 -0.991 1.00 96.00 90 GLY A O 1
ATOM 706 N N . ASN A 1 91 ? -10.624 -10.034 0.028 1.00 97.31 91 ASN A N 1
ATOM 707 C CA . ASN A 1 91 ? -11.402 -10.026 -1.219 1.00 97.31 91 ASN A CA 1
ATOM 708 C C . ASN A 1 91 ? -11.574 -8.628 -1.845 1.00 97.31 91 ASN A C 1
ATOM 710 O O . ASN A 1 91 ? -12.046 -8.518 -2.977 1.00 97.31 91 ASN A O 1
ATOM 714 N N . ASP A 1 92 ? -11.225 -7.557 -1.127 1.00 98.12 92 ASP A N 1
ATOM 715 C CA . ASP A 1 92 ? -11.385 -6.190 -1.622 1.00 98.12 92 ASP A CA 1
ATOM 716 C C . ASP A 1 92 ? -10.178 -5.786 -2.480 1.00 98.12 92 ASP A C 1
ATOM 718 O O . ASP A 1 92 ? -9.037 -5.824 -2.017 1.00 98.12 92 ASP A O 1
ATOM 722 N N . THR A 1 93 ? -10.419 -5.327 -3.711 1.00 98.50 93 THR A N 1
ATOM 723 C CA . THR A 1 93 ? -9.377 -4.686 -4.531 1.00 98.50 93 THR A CA 1
ATOM 724 C C . THR A 1 93 ? -9.241 -3.219 -4.136 1.00 98.50 93 THR A C 1
ATOM 726 O O . THR A 1 93 ? -10.191 -2.450 -4.270 1.00 98.50 93 THR A O 1
ATOM 729 N N . LEU A 1 94 ? -8.060 -2.830 -3.656 1.00 98.50 94 LEU A N 1
ATOM 730 C CA . LEU A 1 94 ? -7.768 -1.465 -3.206 1.00 98.50 94 LEU A CA 1
ATOM 731 C C . LEU A 1 94 ? -7.200 -0.604 -4.333 1.00 98.50 94 LEU A C 1
ATOM 733 O O . LEU A 1 94 ? -7.506 0.586 -4.453 1.00 98.50 94 LEU A O 1
ATOM 737 N N . TRP A 1 95 ? -6.364 -1.222 -5.162 1.00 98.50 95 TRP A N 1
ATOM 738 C CA . TRP A 1 95 ? -5.733 -0.595 -6.309 1.00 98.50 95 TRP A CA 1
ATOM 739 C C . TRP A 1 95 ? -5.381 -1.647 -7.360 1.00 98.50 95 TRP A C 1
ATOM 741 O O . TRP A 1 95 ? -5.041 -2.783 -7.030 1.00 98.50 95 TRP A O 1
ATOM 751 N N . GLU A 1 96 ? -5.446 -1.251 -8.625 1.00 98.50 96 GLU A N 1
ATOM 752 C CA . GLU A 1 96 ? -5.071 -2.067 -9.773 1.00 98.50 96 GLU A CA 1
ATOM 753 C C . GLU A 1 96 ? -4.340 -1.184 -10.784 1.00 98.50 96 GLU A C 1
ATOM 755 O O . GLU A 1 96 ? -4.670 -0.008 -10.968 1.00 98.50 96 GLU A O 1
ATOM 760 N N . SER A 1 97 ? -3.312 -1.750 -11.400 1.00 97.81 97 SER A N 1
ATOM 761 C CA . SER A 1 97 ? -2.460 -1.078 -12.361 1.00 97.81 97 SER A CA 1
ATOM 762 C C . SER A 1 97 ? -3.243 -0.715 -13.608 1.00 97.81 97 SER A C 1
ATOM 764 O O . SER A 1 97 ? -3.976 -1.515 -14.185 1.00 97.81 97 SER A O 1
ATOM 766 N N . VAL A 1 98 ? -3.027 0.514 -14.060 1.00 96.69 98 VAL A N 1
ATOM 767 C CA . VAL A 1 98 ? -3.567 1.031 -15.311 1.00 96.69 98 VAL A CA 1
ATOM 768 C C . VAL A 1 98 ? -2.437 1.769 -16.013 1.00 96.69 98 VAL A C 1
ATOM 770 O O . VAL A 1 98 ? -1.683 2.490 -15.368 1.00 96.69 98 VAL A O 1
ATOM 773 N N . ASN A 1 99 ? -2.300 1.628 -17.333 1.00 94.75 99 ASN A N 1
ATOM 774 C CA . ASN A 1 99 ? -1.328 2.382 -18.140 1.00 94.75 99 ASN A CA 1
ATOM 775 C C . ASN A 1 99 ? 0.141 2.269 -17.672 1.00 94.75 99 ASN A C 1
ATOM 777 O O . ASN A 1 99 ? 0.888 3.245 -17.777 1.00 94.75 99 ASN A O 1
ATOM 781 N N . GLY A 1 100 ? 0.557 1.110 -17.151 1.00 94.56 100 GLY A N 1
ATOM 782 C CA . GLY A 1 100 ? 1.943 0.859 -16.734 1.00 94.56 100 GLY A CA 1
ATOM 783 C C . GLY A 1 100 ? 2.363 1.573 -15.446 1.00 94.56 100 GLY A C 1
ATOM 784 O O . GLY A 1 100 ? 3.549 1.810 -15.247 1.00 94.56 100 GLY A O 1
ATOM 785 N N . TRP A 1 101 ? 1.406 1.977 -14.609 1.00 97.25 101 TRP A N 1
ATOM 786 C CA . TRP A 1 101 ? 1.689 2.349 -13.223 1.00 97.25 101 TRP A CA 1
ATOM 787 C C . TRP A 1 101 ? 1.939 1.097 -12.385 1.00 97.25 101 TRP A C 1
ATOM 789 O O . TRP A 1 101 ? 1.200 0.124 -12.503 1.00 97.25 101 TRP A O 1
ATOM 799 N N . GLU A 1 102 ? 2.938 1.125 -11.518 1.00 97.12 102 GLU A N 1
ATOM 800 C CA . GLU A 1 102 ? 3.284 0.010 -10.636 1.00 97.12 102 GLU A CA 1
ATOM 801 C C . GLU A 1 102 ? 3.206 0.465 -9.181 1.00 97.12 102 GLU A C 1
ATOM 803 O O . GLU A 1 102 ? 3.592 1.589 -8.855 1.00 97.12 102 GLU A O 1
ATOM 808 N N . CYS A 1 103 ? 2.720 -0.403 -8.296 1.00 98.00 103 CYS A N 1
ATOM 809 C CA . CYS A 1 103 ? 2.830 -0.163 -6.863 1.00 98.00 103 CYS A CA 1
ATOM 810 C C . CYS A 1 103 ? 4.274 -0.451 -6.429 1.00 98.00 103 CYS A C 1
ATOM 812 O O . CYS A 1 103 ? 4.791 -1.548 -6.652 1.00 98.00 103 CYS A O 1
ATOM 814 N N . THR A 1 104 ? 4.925 0.536 -5.815 1.00 97.50 104 THR A N 1
ATOM 815 C CA . THR A 1 104 ? 6.319 0.426 -5.363 1.00 97.50 104 THR A CA 1
ATOM 816 C C . THR A 1 104 ? 6.434 0.003 -3.912 1.00 97.50 104 THR A C 1
ATOM 818 O O . THR A 1 104 ? 7.438 -0.592 -3.552 1.00 97.50 104 THR A O 1
ATOM 821 N N . HIS A 1 105 ? 5.429 0.308 -3.092 1.00 97.69 105 HIS A N 1
ATOM 822 C CA . HIS A 1 105 ? 5.350 -0.073 -1.685 1.00 97.69 105 HIS A CA 1
ATOM 823 C C . HIS A 1 105 ? 3.944 0.197 -1.141 1.00 97.69 105 HIS A C 1
ATOM 825 O O . HIS A 1 105 ? 3.177 0.977 -1.719 1.00 97.69 105 HIS A O 1
ATOM 831 N N . ALA A 1 106 ? 3.620 -0.409 -0.002 1.00 98.12 106 ALA A N 1
ATOM 832 C CA . ALA A 1 106 ? 2.422 -0.077 0.757 1.00 98.12 106 ALA A CA 1
ATOM 833 C C . ALA A 1 106 ? 2.731 0.062 2.251 1.00 98.12 106 ALA A C 1
ATOM 835 O O . ALA A 1 106 ? 3.511 -0.707 2.803 1.00 98.12 106 ALA A O 1
ATOM 836 N N . PHE A 1 107 ? 2.090 1.016 2.920 1.00 97.44 107 PHE A N 1
ATOM 837 C CA . PHE A 1 107 ? 2.010 1.056 4.378 1.00 97.44 107 PHE A CA 1
ATOM 838 C C . PHE A 1 107 ? 0.653 0.522 4.810 1.00 97.44 107 PHE A C 1
ATOM 840 O O . PHE A 1 107 ? -0.374 0.918 4.254 1.00 97.44 107 PHE A O 1
ATOM 847 N N . PHE A 1 108 ? 0.642 -0.348 5.811 1.00 97.50 108 PHE A N 1
ATOM 848 C CA . PHE A 1 108 ? -0.578 -0.925 6.354 1.00 97.50 108 PHE A CA 1
ATOM 849 C C . PHE A 1 108 ? -0.627 -0.718 7.861 1.00 97.50 108 PHE A C 1
ATOM 851 O O . PHE A 1 108 ? 0.340 -1.045 8.536 1.00 97.50 108 PHE A O 1
ATOM 858 N N . HIS A 1 109 ? -1.744 -0.201 8.372 1.00 97.38 109 HIS A N 1
ATOM 859 C CA . HIS A 1 109 ? -2.068 -0.132 9.797 1.00 97.38 109 HIS A CA 1
ATOM 860 C C . HIS A 1 109 ? -3.442 -0.762 10.025 1.00 97.38 109 HIS A C 1
ATOM 862 O O . HIS A 1 109 ? -4.406 -0.444 9.323 1.00 97.38 109 HIS A O 1
ATOM 868 N N . CYS A 1 110 ? -3.552 -1.644 11.013 1.00 97.00 110 CYS A N 1
ATOM 869 C CA . CYS A 1 110 ? -4.783 -2.360 11.318 1.00 97.00 110 CYS A CA 1
ATOM 870 C C . CYS A 1 110 ? -5.021 -2.447 12.826 1.00 97.00 110 CYS A C 1
ATOM 872 O O . CYS A 1 110 ? -4.136 -2.830 13.588 1.00 97.00 110 CYS A O 1
ATOM 874 N N . SER A 1 111 ? -6.261 -2.187 13.223 1.00 96.44 111 SER A N 1
ATOM 875 C CA . SER A 1 111 ? -6.842 -2.527 14.520 1.00 96.44 111 SER A CA 1
ATOM 876 C C . SER A 1 111 ? -8.084 -3.404 14.312 1.00 96.44 111 SER A C 1
ATOM 878 O O . SER A 1 111 ? -8.392 -3.818 13.188 1.00 96.44 111 SER A O 1
ATOM 880 N N . GLU A 1 112 ? -8.816 -3.701 15.385 1.00 95.62 112 GLU A N 1
ATOM 881 C CA . GLU A 1 112 ? -10.124 -4.363 15.287 1.00 95.62 112 GLU A CA 1
ATOM 882 C C . GLU A 1 112 ? -11.176 -3.470 14.609 1.00 95.62 112 GLU A C 1
ATOM 884 O O . GLU A 1 112 ? -12.032 -3.956 13.867 1.00 95.62 112 GLU A O 1
ATOM 889 N N . MET A 1 113 ? -11.081 -2.155 14.826 1.00 96.88 113 MET A N 1
ATOM 890 C CA . MET A 1 113 ? -12.081 -1.176 14.398 1.00 96.88 113 MET A CA 1
ATOM 891 C C . MET A 1 113 ? -11.779 -0.572 13.028 1.00 96.88 113 MET A C 1
ATOM 893 O O . MET A 1 113 ? -12.698 -0.161 12.313 1.00 96.88 113 MET A O 1
ATOM 897 N N . ARG A 1 114 ? -10.497 -0.461 12.664 1.00 97.56 114 ARG A N 1
ATOM 898 C CA . ARG A 1 114 ? -10.048 0.341 11.523 1.00 97.56 114 ARG A CA 1
ATOM 899 C C . ARG A 1 114 ? -8.891 -0.311 10.776 1.00 97.56 114 ARG A C 1
ATOM 901 O O . ARG A 1 114 ? -8.040 -0.983 11.348 1.00 97.56 114 ARG A O 1
ATOM 908 N N . LYS A 1 115 ? -8.853 -0.073 9.467 1.00 98.25 115 LYS A N 1
ATOM 909 C CA . LYS A 1 115 ? -7.745 -0.431 8.575 1.00 98.25 115 LYS A CA 1
ATOM 910 C C . LYS A 1 115 ? -7.377 0.768 7.726 1.00 98.25 115 LYS A C 1
ATOM 912 O O . LYS A 1 115 ? -8.254 1.356 7.098 1.00 98.25 115 LYS A O 1
ATOM 917 N N . LEU A 1 116 ? -6.098 1.096 7.681 1.00 98.44 116 LEU A N 1
ATOM 918 C CA . LEU A 1 116 ? -5.528 2.154 6.862 1.00 98.44 116 LEU A CA 1
ATOM 919 C C . LEU A 1 116 ? -4.467 1.543 5.947 1.00 98.44 116 LEU A C 1
ATOM 921 O O . LEU A 1 116 ? -3.575 0.837 6.411 1.00 98.44 116 LEU A O 1
ATOM 925 N N . VAL A 1 117 ? -4.574 1.814 4.650 1.00 98.38 117 VAL A N 1
ATOM 926 C CA . VAL A 1 117 ? -3.602 1.397 3.635 1.00 98.38 117 VAL A CA 1
ATOM 927 C C . VAL A 1 117 ? -3.154 2.631 2.867 1.00 98.38 117 VAL A C 1
ATOM 929 O O . VAL A 1 117 ? -3.989 3.380 2.362 1.00 98.38 117 VAL A O 1
ATOM 932 N N . VAL A 1 118 ? -1.847 2.833 2.743 1.00 98.44 118 VAL A N 1
ATOM 933 C CA . VAL A 1 118 ? -1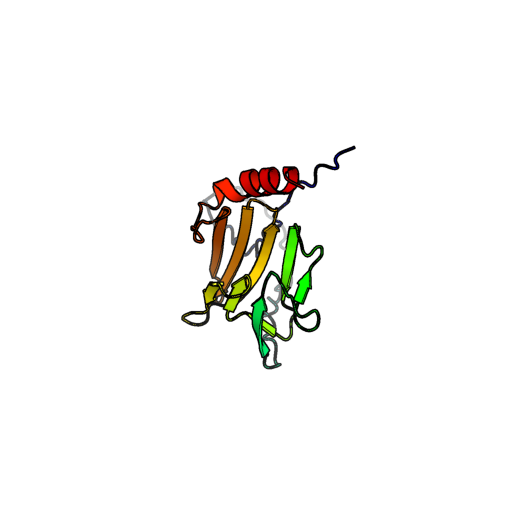.251 3.879 1.905 1.00 98.44 118 VAL A CA 1
ATOM 934 C C . VAL A 1 118 ? -0.427 3.206 0.823 1.00 98.44 118 VAL A C 1
ATOM 936 O O . VAL A 1 118 ? 0.491 2.459 1.130 1.00 98.44 118 VAL A O 1
ATOM 939 N N . ILE A 1 119 ? -0.750 3.462 -0.439 1.00 98.62 119 ILE A N 1
ATOM 940 C CA . ILE A 1 119 ? -0.137 2.815 -1.600 1.00 98.62 119 ILE A CA 1
ATOM 941 C C . ILE A 1 119 ? 0.730 3.847 -2.315 1.00 98.62 119 ILE A C 1
ATOM 943 O O . ILE A 1 119 ? 0.217 4.878 -2.758 1.00 98.62 119 ILE A O 1
ATOM 947 N N . GLY A 1 120 ? 2.028 3.571 -2.419 1.00 98.06 120 GLY A N 1
ATOM 948 C CA . GLY A 1 120 ? 2.953 4.322 -3.261 1.00 98.06 120 GLY A CA 1
ATOM 949 C C . GLY A 1 120 ? 2.930 3.764 -4.678 1.00 98.06 120 GLY A C 1
ATOM 950 O O . GLY A 1 120 ? 3.114 2.563 -4.878 1.00 98.06 120 GLY A O 1
ATOM 951 N N . VAL A 1 121 ? 2.685 4.623 -5.664 1.00 97.75 121 VAL A N 1
ATOM 952 C CA . VAL A 1 121 ? 2.555 4.223 -7.069 1.00 97.75 121 VAL A CA 1
ATOM 953 C C . VAL A 1 121 ? 3.500 5.048 -7.921 1.00 97.75 121 VAL A C 1
ATOM 955 O O . VAL A 1 121 ? 3.549 6.269 -7.775 1.00 97.75 121 VAL A O 1
ATOM 958 N N . GLU A 1 122 ? 4.211 4.406 -8.844 1.00 96.88 122 GLU A N 1
ATOM 959 C CA . GLU A 1 122 ? 5.149 5.082 -9.737 1.00 96.88 122 GLU A CA 1
ATOM 960 C C . GLU A 1 122 ? 5.002 4.641 -11.193 1.00 96.88 122 GLU A C 1
ATOM 962 O O . GLU A 1 122 ? 4.590 3.526 -11.515 1.00 96.88 122 GLU A O 1
ATOM 967 N N . ARG A 1 123 ? 5.348 5.563 -12.091 1.00 95.56 123 ARG A N 1
ATOM 968 C CA . ARG A 1 123 ? 5.525 5.320 -13.518 1.00 95.56 123 ARG A CA 1
ATOM 969 C C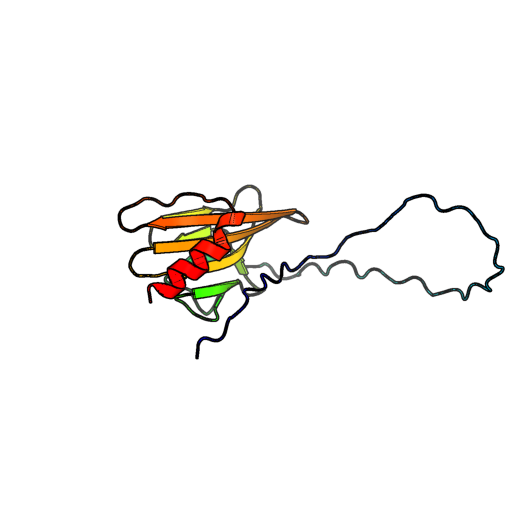 . ARG A 1 123 ? 6.620 6.235 -14.046 1.00 95.56 123 ARG A C 1
ATOM 971 O O . ARG A 1 123 ? 6.471 7.462 -14.064 1.00 95.56 123 ARG A O 1
ATOM 978 N N . ALA A 1 124 ? 7.695 5.638 -14.553 1.00 90.81 124 ALA A N 1
ATOM 979 C CA . ALA A 1 124 ? 8.881 6.353 -15.020 1.00 90.81 124 ALA A CA 1
ATOM 980 C C . ALA A 1 124 ? 9.447 7.301 -13.942 1.00 90.81 124 ALA A C 1
ATOM 982 O O . ALA A 1 124 ? 10.063 6.840 -12.994 1.00 90.81 124 ALA A O 1
ATOM 983 N N . LYS A 1 125 ? 9.246 8.618 -14.078 1.00 89.12 125 LYS A N 1
ATOM 984 C CA . LYS A 1 125 ? 9.724 9.642 -13.125 1.00 89.12 125 LYS A CA 1
ATOM 985 C C . LYS A 1 125 ? 8.595 10.325 -12.347 1.00 89.12 125 LYS A C 1
ATOM 987 O O . LYS A 1 125 ? 8.807 11.383 -11.762 1.00 89.12 125 LYS A O 1
ATOM 992 N N . ARG A 1 126 ? 7.372 9.793 -12.412 1.00 95.06 126 ARG A N 1
ATOM 993 C CA . ARG A 1 126 ? 6.203 10.333 -11.707 1.00 95.06 126 ARG A CA 1
ATOM 994 C C . ARG A 1 126 ? 5.769 9.343 -10.641 1.00 95.06 126 ARG A C 1
ATOM 996 O O . ARG A 1 126 ? 5.671 8.155 -10.928 1.00 95.06 126 ARG A O 1
ATOM 1003 N N . GLY A 1 127 ? 5.467 9.858 -9.458 1.00 95.75 127 GLY A N 1
ATOM 1004 C CA . GLY A 1 127 ? 4.938 9.085 -8.346 1.00 95.75 127 GLY A CA 1
ATOM 1005 C C . GLY A 1 127 ? 3.790 9.821 -7.672 1.00 95.75 127 GLY A C 1
ATOM 1006 O O . GLY A 1 127 ? 3.731 11.052 -7.715 1.00 95.75 127 GLY A O 1
ATOM 1007 N N . PHE A 1 128 ? 2.871 9.076 -7.075 1.00 96.62 128 PHE A N 1
ATOM 1008 C CA . PHE A 1 128 ? 1.870 9.619 -6.165 1.00 96.62 128 PHE A CA 1
ATOM 1009 C C . PHE A 1 128 ? 1.509 8.585 -5.102 1.00 96.62 128 PHE A C 1
ATOM 1011 O O . PHE A 1 128 ? 1.824 7.401 -5.220 1.00 96.62 128 PHE A O 1
ATOM 1018 N N . TYR A 1 129 ? 0.826 9.060 -4.068 1.00 97.69 129 TYR A N 1
ATOM 1019 C CA . TYR A 1 129 ? 0.325 8.231 -2.986 1.00 97.69 129 TYR A CA 1
ATOM 1020 C C . TYR A 1 129 ? -1.195 8.206 -2.995 1.00 97.69 129 TYR A C 1
ATOM 1022 O O . TYR A 1 129 ? -1.837 9.222 -3.269 1.00 97.69 129 TYR A O 1
ATOM 1030 N N . LYS A 1 130 ? -1.760 7.048 -2.662 1.00 98.06 130 LYS A N 1
ATOM 1031 C CA . LYS A 1 130 ? -3.193 6.861 -2.443 1.00 98.06 130 LYS A CA 1
ATOM 1032 C C . LYS A 1 130 ? -3.419 6.303 -1.046 1.00 98.06 130 LYS A C 1
ATOM 1034 O O . LYS A 1 130 ? -2.898 5.237 -0.735 1.00 98.06 130 LYS A O 1
ATOM 1039 N N . ALA A 1 131 ? -4.205 6.992 -0.225 1.00 98.56 131 ALA A N 1
ATOM 1040 C CA . ALA A 1 131 ? -4.546 6.545 1.122 1.00 98.56 131 ALA A CA 1
ATOM 1041 C C . ALA A 1 131 ? -6.009 6.102 1.201 1.00 98.56 131 ALA A C 1
ATOM 1043 O O . ALA A 1 131 ? -6.912 6.795 0.734 1.00 98.56 131 ALA A O 1
ATOM 1044 N N . LEU A 1 132 ? -6.242 4.938 1.799 1.00 98.69 132 LEU A N 1
ATOM 1045 C CA . LEU A 1 132 ? -7.540 4.286 1.910 1.00 98.69 132 LEU A CA 1
ATOM 1046 C C . LEU A 1 132 ? -7.796 3.904 3.365 1.00 98.69 132 LEU A C 1
ATOM 1048 O O . LEU A 1 132 ? -6.979 3.227 3.984 1.00 98.69 132 LEU A O 1
ATOM 1052 N N . LEU A 1 133 ? -8.952 4.296 3.892 1.00 98.62 133 LEU A N 1
ATOM 1053 C CA . LEU A 1 133 ? -9.412 3.949 5.233 1.00 98.62 133 LEU A CA 1
ATOM 1054 C C . LEU A 1 133 ? -10.665 3.077 5.138 1.00 98.62 133 LEU A C 1
ATOM 1056 O O . LEU A 1 133 ? -11.577 3.364 4.361 1.00 98.62 133 LEU A O 1
ATOM 1060 N N . LYS A 1 134 ? -10.736 2.038 5.965 1.00 98.38 134 LYS A N 1
ATOM 1061 C CA . LYS A 1 134 ? -11.944 1.245 6.195 1.00 98.38 134 LYS A CA 1
ATOM 1062 C C . LYS A 1 134 ? -12.227 1.178 7.683 1.00 98.38 134 LYS A C 1
ATOM 1064 O O . LYS A 1 134 ? -11.402 0.693 8.453 1.00 98.38 134 LYS A O 1
ATOM 1069 N N . GLN A 1 135 ? -13.401 1.659 8.068 1.00 98.12 135 GLN A N 1
ATOM 1070 C CA . GLN A 1 135 ? -13.954 1.460 9.403 1.00 98.12 135 GLN A CA 1
ATOM 1071 C C . GLN A 1 135 ? -14.767 0.159 9.437 1.00 98.12 135 GLN A C 1
ATOM 1073 O O . GLN A 1 135 ? -15.188 -0.355 8.395 1.00 98.12 135 GLN A O 1
ATOM 1078 N N . GLN A 1 136 ? -14.977 -0.400 10.626 1.00 97.00 136 GLN A N 1
ATOM 1079 C CA . GLN A 1 136 ? -15.761 -1.617 10.810 1.00 97.00 136 GLN A CA 1
ATOM 1080 C C . GLN A 1 136 ? -17.169 -1.465 10.212 1.00 97.00 136 GLN A C 1
ATOM 1082 O O . GLN A 1 136 ? -17.888 -0.516 10.506 1.00 97.00 136 GLN A O 1
ATOM 1087 N N . GLY A 1 137 ? -17.557 -2.406 9.347 1.00 96.62 137 GLY A N 1
ATOM 1088 C CA . GLY A 1 137 ? -18.856 -2.389 8.661 1.00 96.62 137 GLY A CA 1
ATOM 1089 C C . GLY A 1 137 ? -18.965 -1.393 7.499 1.00 96.62 137 GLY A C 1
ATOM 1090 O O . GLY A 1 137 ? -19.946 -1.437 6.758 1.00 96.62 137 GLY A O 1
ATOM 1091 N N . GLU A 1 138 ? -17.964 -0.540 7.282 1.00 98.06 138 GLU A N 1
ATOM 1092 C CA . GLU A 1 138 ? -17.953 0.413 6.176 1.00 98.06 138 GLU A CA 1
ATOM 1093 C C . GLU A 1 138 ? -17.209 -0.116 4.940 1.00 98.06 138 GLU A C 1
ATOM 1095 O O . GLU A 1 138 ? -16.458 -1.095 4.975 1.00 98.06 138 GLU A O 1
ATOM 1100 N N . ARG A 1 139 ? -17.412 0.568 3.809 1.00 98.12 139 ARG A N 1
ATOM 1101 C CA . ARG A 1 139 ? -16.598 0.392 2.600 1.00 98.12 139 ARG A CA 1
ATOM 1102 C C . ARG A 1 139 ? -15.296 1.183 2.721 1.00 98.12 139 ARG A C 1
ATOM 1104 O O . ARG A 1 139 ? -15.230 2.163 3.458 1.00 98.12 139 ARG A O 1
ATOM 1111 N N . TRP A 1 140 ? -14.290 0.784 1.947 1.00 98.50 140 TRP A N 1
ATOM 1112 C CA . TRP A 1 140 ? -13.071 1.571 1.777 1.00 98.50 140 TRP A CA 1
ATOM 1113 C C . TRP A 1 140 ? -13.397 2.965 1.237 1.00 98.50 140 TRP A C 1
ATOM 1115 O O . TRP A 1 140 ? -14.163 3.105 0.281 1.00 98.50 140 TRP A O 1
ATOM 1125 N N . LYS A 1 141 ? -12.800 3.985 1.846 1.00 98.50 141 LYS A N 1
ATOM 1126 C CA . LYS A 1 141 ? -12.911 5.386 1.442 1.00 98.50 141 LYS A CA 1
ATOM 1127 C C . LYS A 1 141 ? -11.513 5.948 1.235 1.00 98.50 141 LYS A C 1
ATOM 1129 O O . LYS A 1 141 ? -10.621 5.715 2.049 1.00 98.50 141 LYS A O 1
ATOM 1134 N N . GLU A 1 142 ? -11.330 6.682 0.146 1.00 98.56 142 GLU A N 1
ATOM 1135 C CA . GLU A 1 142 ? -10.103 7.442 -0.074 1.00 98.56 142 GLU A CA 1
ATOM 1136 C C . GLU A 1 142 ? -10.058 8.631 0.883 1.00 98.56 142 GLU A C 1
ATOM 1138 O O . GLU A 1 142 ? -11.072 9.301 1.096 1.00 98.56 142 GLU A O 1
ATOM 1143 N N . ILE A 1 143 ? -8.894 8.863 1.484 1.00 98.50 143 ILE A N 1
ATOM 1144 C CA . ILE A 1 143 ? -8.680 9.954 2.432 1.00 98.50 143 ILE A CA 1
ATOM 1145 C C . ILE A 1 143 ? -7.533 10.859 1.967 1.00 98.50 143 ILE A C 1
ATOM 1147 O O . ILE A 1 143 ? -6.609 10.398 1.294 1.00 98.50 143 ILE A O 1
ATOM 1151 N N . PRO A 1 144 ? -7.543 12.147 2.348 1.00 98.12 144 PRO A N 1
ATOM 1152 C CA . PRO A 1 144 ? -6.417 13.036 2.100 1.00 98.12 144 PRO A CA 1
ATOM 1153 C C . PRO A 1 144 ? -5.138 12.548 2.791 1.00 98.12 144 PRO A C 1
ATOM 1155 O O . PRO A 1 144 ? -5.165 12.200 3.972 1.00 98.12 144 PRO A O 1
ATOM 1158 N N . MET A 1 145 ? -4.001 12.617 2.090 1.00 97.12 145 MET A N 1
ATOM 1159 C CA . MET A 1 145 ? -2.689 12.231 2.637 1.00 97.12 145 MET A CA 1
ATOM 1160 C C . MET A 1 145 ? -2.314 12.986 3.922 1.00 97.12 145 MET A C 1
ATOM 1162 O O . MET A 1 145 ? -1.660 12.420 4.787 1.00 97.12 145 MET A O 1
ATOM 1166 N N . ILE A 1 146 ? -2.777 14.230 4.091 1.00 97.50 146 ILE A N 1
ATOM 1167 C CA . ILE A 1 146 ? -2.539 15.033 5.305 1.00 97.50 146 ILE A CA 1
ATOM 1168 C C . ILE A 1 146 ? -3.131 14.406 6.581 1.00 97.50 146 ILE A C 1
ATOM 1170 O O . ILE A 1 146 ? -2.679 14.714 7.676 1.00 97.50 146 ILE A O 1
ATOM 1174 N N . ASN A 1 147 ? -4.108 13.502 6.451 1.00 97.75 147 ASN A N 1
ATOM 1175 C CA . ASN A 1 147 ? -4.751 12.845 7.591 1.00 97.75 147 ASN A CA 1
ATOM 1176 C C . ASN A 1 147 ? -4.096 11.504 7.964 1.00 97.75 147 ASN A C 1
ATOM 1178 O O . ASN A 1 147 ? -4.485 10.902 8.964 1.00 97.75 147 ASN A O 1
ATOM 1182 N N . VAL A 1 148 ? -3.150 11.004 7.159 1.00 96.94 148 VAL A N 1
ATOM 1183 C CA . VAL A 1 148 ? -2.589 9.651 7.307 1.00 96.94 148 VAL A CA 1
ATOM 1184 C C . VAL A 1 148 ? -1.882 9.480 8.645 1.00 96.94 148 VAL A C 1
ATOM 1186 O O . VAL A 1 148 ? -2.205 8.538 9.360 1.00 96.94 148 VAL A O 1
ATOM 1189 N N . ASP A 1 149 ? -0.981 10.391 9.016 1.00 96.25 149 ASP A N 1
ATOM 1190 C CA . ASP A 1 149 ? -0.171 10.242 10.233 1.00 96.25 149 ASP A CA 1
ATOM 1191 C C . ASP A 1 149 ? -1.033 10.270 11.499 1.00 96.25 149 ASP A C 1
ATOM 1193 O O . ASP A 1 149 ? -0.854 9.455 12.404 1.00 96.25 149 ASP A O 1
ATOM 1197 N N . THR A 1 150 ? -2.018 11.175 11.547 1.00 97.50 150 THR A N 1
ATOM 1198 C CA . THR A 1 150 ? -2.976 11.244 12.657 1.00 97.50 150 THR A CA 1
ATOM 1199 C C . THR A 1 150 ? -3.772 9.948 12.770 1.00 97.50 150 THR A C 1
ATOM 1201 O O . THR A 1 150 ? -3.871 9.388 13.858 1.00 97.50 150 THR A O 1
ATOM 1204 N N . LEU A 1 151 ? -4.290 9.427 11.654 1.00 97.62 151 LEU A N 1
ATOM 1205 C CA . LEU A 1 151 ? -5.072 8.190 11.655 1.00 97.62 151 LEU A CA 1
ATOM 1206 C C . LEU A 1 151 ? -4.223 6.959 11.982 1.00 97.62 151 LEU A C 1
ATOM 1208 O O . LEU A 1 151 ? -4.682 6.104 12.730 1.00 97.62 151 LEU A O 1
ATOM 1212 N N . ALA A 1 152 ? -3.000 6.866 11.461 1.00 96.62 152 ALA A N 1
ATOM 1213 C CA . ALA A 1 152 ? -2.071 5.786 11.777 1.00 96.62 152 ALA A CA 1
ATOM 1214 C C . ALA A 1 152 ? -1.781 5.745 13.283 1.00 96.62 152 ALA A C 1
ATOM 1216 O O . ALA A 1 152 ? -1.931 4.700 13.914 1.00 96.62 152 ALA A O 1
ATOM 1217 N N . PHE A 1 153 ? -1.477 6.905 13.876 1.00 95.56 153 PHE A N 1
ATOM 1218 C CA . PHE A 1 153 ? -1.252 7.025 15.314 1.00 95.56 153 PHE A CA 1
ATOM 1219 C C . PHE A 1 153 ? -2.487 6.647 16.141 1.00 95.56 153 PHE A C 1
ATOM 1221 O O . PHE A 1 153 ? -2.369 5.981 17.168 1.00 95.56 153 PHE A O 1
ATOM 1228 N N . GLU A 1 154 ? -3.681 7.062 15.717 1.00 96.69 154 GLU A N 1
ATOM 1229 C CA . GLU A 1 154 ? -4.920 6.677 16.392 1.00 96.69 154 GLU A CA 1
ATOM 1230 C C . GLU A 1 154 ? -5.187 5.168 16.317 1.00 96.69 154 GLU A C 1
ATOM 1232 O O . GLU A 1 154 ? -5.581 4.585 17.322 1.00 96.69 154 GLU A O 1
ATOM 1237 N N . ILE A 1 155 ? -4.957 4.537 15.161 1.00 96.31 155 ILE A N 1
ATOM 1238 C CA . ILE A 1 155 ? -5.143 3.091 14.959 1.00 96.31 155 ILE A CA 1
ATOM 1239 C C . ILE A 1 155 ? -4.162 2.293 15.821 1.00 96.31 155 ILE A C 1
ATOM 1241 O O . ILE A 1 155 ? -4.556 1.315 16.453 1.00 96.31 155 ILE A O 1
ATOM 1245 N N . ASP A 1 156 ? -2.899 2.716 15.894 1.00 94.06 156 ASP A N 1
ATOM 1246 C CA . ASP A 1 156 ? -1.890 2.039 16.715 1.00 94.06 156 ASP A CA 1
ATOM 1247 C C . ASP A 1 156 ? -2.231 2.102 18.221 1.00 94.06 156 ASP A C 1
ATOM 1249 O O . ASP A 1 156 ? -1.840 1.216 18.977 1.00 94.06 156 ASP A O 1
ATOM 1253 N N . ARG A 1 157 ? -2.999 3.110 18.670 1.00 94.75 157 ARG A N 1
ATOM 1254 C CA . ARG A 1 157 ? -3.485 3.233 20.061 1.00 94.75 157 ARG A CA 1
ATOM 1255 C C . ARG A 1 157 ? -4.696 2.358 20.396 1.00 94.75 157 ARG A C 1
ATOM 1257 O O . ARG A 1 157 ? -5.062 2.292 21.567 1.00 94.75 157 ARG A O 1
ATOM 1264 N N . GLU A 1 158 ? -5.337 1.749 19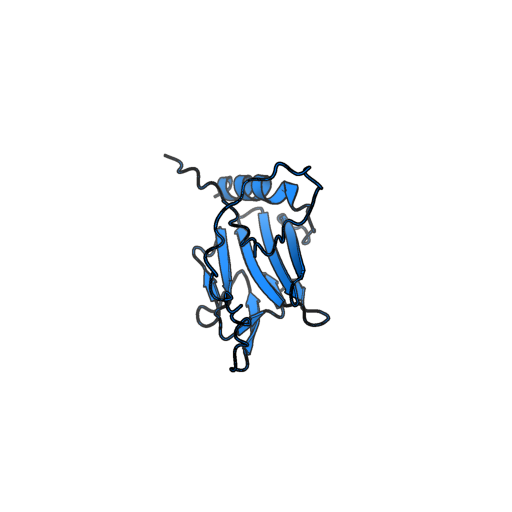.403 1.00 94.56 158 GLU A N 1
ATOM 1265 C CA . GLU A 1 158 ? -6.475 0.838 19.597 1.00 94.56 158 GLU A CA 1
ATOM 1266 C C . GLU A 1 158 ? -6.046 -0.612 19.877 1.00 94.56 158 GLU A C 1
ATOM 1268 O O . GLU A 1 158 ? -6.912 -1.460 20.085 1.00 94.56 158 GLU A O 1
ATOM 1273 N N . GLN A 1 159 ? -4.742 -0.904 19.837 1.00 83.75 159 GLN A N 1
ATOM 1274 C CA . GLN A 1 159 ? -4.160 -2.232 20.075 1.00 83.75 159 GLN A CA 1
ATOM 1275 C C . GLN A 1 159 ? -3.880 -2.480 21.560 1.00 83.75 159 GLN A C 1
ATOM 1277 O O . GLN A 1 159 ? -4.040 -3.649 21.977 1.00 83.75 159 GLN A O 1
#

Organism: NCBI:txid1537102

pLDDT: mean 84.16, std 20.12, range [36.41, 98.69]

Radius of gyration: 21.24 Å; chains: 1; bounding box: 61×55×46 Å